Protein AF-A0A2S8ZEJ4-F1 (afdb_monomer)

Solvent-accessible surface area (backbone atoms only — not comparable to full-atom values): 5161 Å² total; per-residue (Å²): 134,86,63,65,52,70,75,44,68,74,46,75,47,56,37,31,38,70,89,74,48,75,43,50,28,36,33,30,41,32,31,32,80,83,72,42,83,39,80,4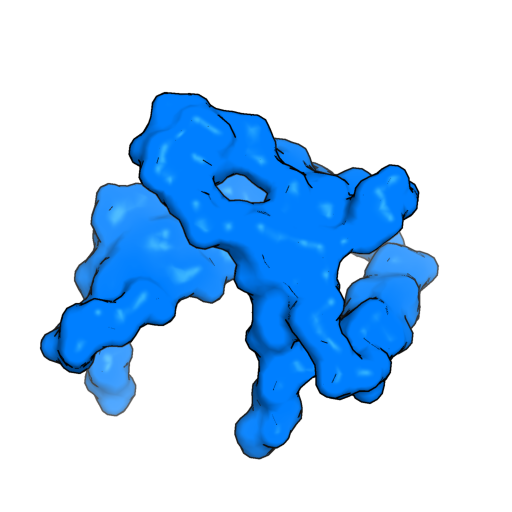5,80,42,79,50,93,74,48,76,70,54,53,53,50,50,53,56,57,49,66,63,75,52,77,39,42,40,45,41,67,67,34,63,75,72,69,48,92,66,54,60,48,70,59,76,89,128

Secondary structure (DSSP, 8-state):
-PPEEEEEEEEEEEEEETTTEEEEEEEEEEEETTS-EEEEEEE-S--HHHHHHHHHHHHT-SPEEEEEHHHHHHT----EE-----

Mean predicted aligned error: 6.13 Å

Nearest PDB structures (foldseek):
  1kq6-assembly1_A  TM=3.801E-01  e=2.946E+00  Homo sapiens
  8s4s-assembly1_A  TM=3.619E-01  e=1.904E+00  Enterococcus faecalis
  3ddm-assembly1_A  TM=3.123E-01  e=5.366E+00  Bordetella bronchiseptica

Foldseek 3Di:
DFDWPFPDWQDFWWKDKPVHDIFTWTWIWGATPVRHTDIDTGTPPDDPVNVVVVVVVQVPQDWIAMDIPVCVVVVNPCGTDHDDDD

Structure (mmCIF, N/CA/C/O backbone):
data_AF-A0A2S8ZEJ4-F1
#
_entry.id   AF-A0A2S8ZEJ4-F1
#
loop_
_atom_site.group_PDB
_atom_site.id
_atom_site.type_symbol
_atom_site.label_atom_id
_atom_site.label_alt_id
_atom_site.label_comp_id
_atom_site.label_asym_id
_atom_site.label_entity_id
_atom_site.label_seq_id
_atom_site.pdbx_PDB_ins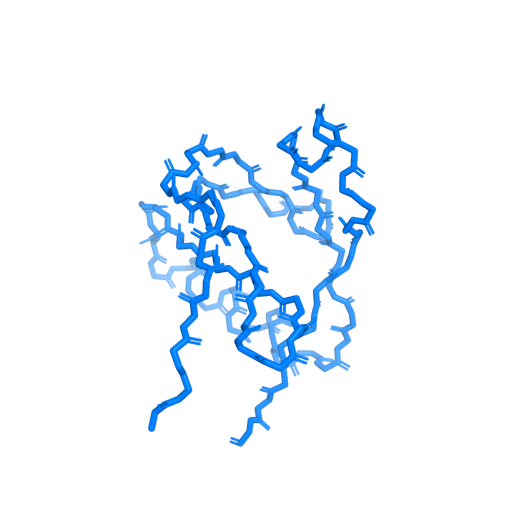_code
_atom_site.Cartn_x
_atom_site.Cartn_y
_atom_site.Cartn_z
_atom_site.occupancy
_atom_site.B_iso_or_equiv
_atom_site.auth_seq_id
_atom_site.auth_comp_id
_atom_site.auth_asym_id
_atom_site.auth_atom_id
_atom_site.pdbx_PDB_model_num
ATOM 1 N N . MET A 1 1 ? 23.757 -3.932 1.330 1.00 47.53 1 MET A N 1
ATOM 2 C CA . MET A 1 1 ? 22.552 -3.288 0.762 1.00 47.53 1 MET A CA 1
ATOM 3 C C . MET A 1 1 ? 22.301 -3.922 -0.594 1.00 47.53 1 MET A C 1
ATOM 5 O O . MET A 1 1 ? 23.227 -3.926 -1.387 1.00 47.53 1 MET A O 1
ATOM 9 N N . ARG A 1 2 ? 21.130 -4.526 -0.837 1.00 51.62 2 ARG A N 1
ATOM 10 C CA . ARG A 1 2 ? 20.774 -5.042 -2.172 1.00 51.62 2 ARG A CA 1
ATOM 11 C C . ARG A 1 2 ? 20.295 -3.861 -3.018 1.00 51.62 2 ARG A C 1
ATOM 13 O O . ARG A 1 2 ? 19.402 -3.141 -2.568 1.00 51.62 2 ARG A O 1
ATOM 20 N N . GLU A 1 3 ? 20.907 -3.619 -4.173 1.00 57.41 3 GLU A N 1
ATOM 21 C CA . GLU A 1 3 ? 20.499 -2.514 -5.045 1.00 57.41 3 GLU A CA 1
ATOM 22 C C . GLU A 1 3 ? 19.151 -2.849 -5.703 1.00 57.41 3 GLU A C 1
ATOM 24 O O . GLU A 1 3 ? 18.851 -4.004 -6.019 1.00 57.41 3 GLU A O 1
ATOM 29 N N . LYS A 1 4 ? 18.293 -1.839 -5.852 1.00 60.66 4 LYS A N 1
ATOM 30 C CA . LYS A 1 4 ? 16.951 -1.981 -6.431 1.00 60.66 4 LYS A CA 1
ATOM 31 C C . LYS A 1 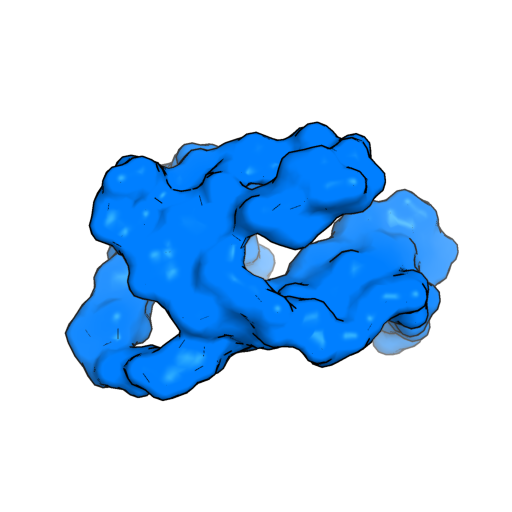4 ? 16.990 -1.492 -7.872 1.00 60.66 4 LYS A C 1
ATOM 33 O O . LYS A 1 4 ? 17.397 -0.358 -8.109 1.00 60.66 4 LYS A O 1
ATOM 38 N N . ILE A 1 5 ? 16.524 -2.309 -8.811 1.00 64.62 5 ILE A N 1
ATOM 39 C CA . ILE A 1 5 ? 16.309 -1.902 -10.199 1.00 64.62 5 ILE A CA 1
ATOM 40 C C . ILE A 1 5 ? 14.893 -1.329 -10.263 1.00 64.62 5 ILE A C 1
ATOM 42 O O . ILE A 1 5 ? 13.915 -2.026 -10.540 1.00 64.62 5 ILE A O 1
ATOM 46 N N . ILE A 1 6 ? 14.760 -0.050 -9.916 1.00 61.19 6 ILE A N 1
ATOM 47 C CA . ILE A 1 6 ? 13.455 0.607 -9.959 1.00 61.19 6 ILE A CA 1
ATOM 48 C C . ILE A 1 6 ? 13.131 0.930 -11.416 1.00 61.19 6 ILE A C 1
ATOM 50 O O . ILE A 1 6 ? 13.841 1.701 -12.056 1.00 61.19 6 ILE A O 1
ATOM 54 N N . THR A 1 7 ? 12.067 0.326 -11.939 1.00 66.94 7 THR A N 1
ATOM 55 C CA . THR A 1 7 ? 11.694 0.433 -13.355 1.00 66.94 7 THR A CA 1
ATOM 56 C C . THR A 1 7 ? 10.796 1.643 -13.607 1.00 66.94 7 THR A C 1
ATOM 58 O O . THR A 1 7 ? 10.880 2.253 -14.669 1.00 66.94 7 THR A O 1
ATOM 61 N N . ARG A 1 8 ? 9.968 2.034 -12.627 1.00 73.50 8 ARG A N 1
ATOM 62 C CA . ARG A 1 8 ? 9.162 3.262 -12.661 1.00 73.50 8 ARG A CA 1
ATOM 63 C C . ARG A 1 8 ? 9.136 3.945 -11.294 1.00 73.50 8 ARG A C 1
ATOM 65 O O . ARG A 1 8 ? 8.874 3.306 -10.276 1.00 73.50 8 ARG A O 1
ATOM 72 N N . THR A 1 9 ? 9.403 5.247 -11.269 1.00 79.38 9 THR A N 1
ATOM 73 C CA . THR A 1 9 ? 9.454 6.074 -10.056 1.00 79.38 9 THR A CA 1
ATOM 74 C C . THR A 1 9 ? 8.481 7.241 -10.143 1.00 79.38 9 THR A C 1
ATOM 76 O O . THR A 1 9 ? 8.166 7.718 -11.229 1.00 79.38 9 THR A O 1
ATOM 79 N N . ASN A 1 10 ? 8.063 7.734 -8.974 1.00 82.25 10 ASN A N 1
ATOM 80 C CA . ASN A 1 10 ? 7.324 8.987 -8.819 1.00 82.25 10 ASN A CA 1
ATOM 81 C C . ASN A 1 10 ? 5.998 9.038 -9.597 1.00 82.25 10 ASN A C 1
ATOM 83 O O . ASN A 1 10 ? 5.636 10.064 -10.168 1.00 82.25 10 ASN A O 1
ATOM 87 N N . ILE A 1 11 ? 5.284 7.913 -9.632 1.00 89.94 11 ILE A N 1
ATOM 88 C CA . ILE A 1 11 ? 3.958 7.838 -10.237 1.00 89.94 11 ILE A CA 1
ATOM 89 C C . ILE A 1 11 ? 2.966 8.414 -9.233 1.00 89.94 11 ILE A C 1
ATOM 91 O O . ILE A 1 11 ? 2.612 7.749 -8.258 1.00 89.94 11 ILE A O 1
ATOM 95 N N . GLN A 1 12 ? 2.541 9.650 -9.466 1.00 92.62 12 GLN A N 1
ATOM 96 C CA . GLN A 1 12 ? 1.505 10.274 -8.658 1.00 92.62 12 GLN A CA 1
ATOM 97 C C . GLN A 1 12 ? 0.142 9.701 -9.051 1.00 92.62 12 GLN A C 1
ATOM 99 O O . GLN A 1 12 ? -0.269 9.782 -10.208 1.00 92.62 12 GLN A O 1
ATOM 104 N N . THR A 1 13 ? -0.544 9.095 -8.092 1.00 93.31 13 THR A N 1
ATOM 105 C CA . THR A 1 13 ? -1.842 8.446 -8.297 1.00 93.31 13 THR A CA 1
ATOM 106 C C . THR A 1 13 ? -2.628 8.416 -6.989 1.00 93.31 13 THR A C 1
ATOM 108 O O . THR A 1 13 ? -2.138 8.845 -5.944 1.00 93.31 13 THR A O 1
ATOM 111 N N . HIS A 1 14 ? -3.845 7.890 -7.043 1.00 93.75 14 HIS A N 1
ATOM 112 C CA . HIS A 1 14 ? -4.632 7.569 -5.863 1.00 93.75 14 HIS A CA 1
ATOM 113 C C . HIS A 1 14 ? -4.646 6.058 -5.643 1.00 93.75 14 HIS A C 1
ATOM 115 O O . HIS A 1 14 ? -4.611 5.275 -6.601 1.00 93.75 14 HIS A O 1
ATOM 121 N N . ILE A 1 15 ? -4.682 5.663 -4.375 1.00 93.69 15 ILE A N 1
ATOM 122 C CA . ILE A 1 15 ? -4.988 4.294 -3.970 1.00 93.69 15 ILE A CA 1
ATOM 123 C C . ILE A 1 15 ? -6.200 4.296 -3.055 1.00 93.69 15 ILE A C 1
ATOM 125 O O . ILE A 1 15 ? -6.390 5.242 -2.292 1.00 93.69 15 ILE A O 1
ATOM 129 N N . THR A 1 16 ? -6.974 3.221 -3.103 1.00 93.75 16 THR A N 1
ATOM 130 C CA . THR A 1 16 ? -8.052 2.965 -2.148 1.00 93.75 16 THR A CA 1
ATOM 131 C C . THR A 1 16 ? -7.757 1.669 -1.413 1.00 93.75 16 THR A C 1
ATOM 133 O O . THR A 1 16 ? -7.484 0.650 -2.045 1.00 93.75 16 THR A O 1
ATOM 136 N N . LEU A 1 17 ? -7.784 1.720 -0.083 1.00 91.88 17 LEU A N 1
ATOM 137 C CA . LEU A 1 17 ? -7.594 0.573 0.798 1.00 91.88 17 LEU A CA 1
ATOM 138 C C . LEU A 1 17 ? -8.940 0.125 1.367 1.00 91.88 17 LEU A C 1
ATOM 140 O O . LEU A 1 17 ? -9.727 0.967 1.809 1.00 91.88 17 LEU A O 1
ATOM 144 N N . GLU A 1 18 ? -9.189 -1.188 1.366 1.00 90.81 18 GLU A N 1
ATOM 145 C CA . GLU A 1 18 ? -10.410 -1.811 1.916 1.00 90.81 18 GLU A CA 1
ATOM 146 C C . GLU A 1 18 ? -11.722 -1.217 1.371 1.00 90.81 18 GLU A C 1
ATOM 148 O O . GLU A 1 18 ? -12.734 -1.203 2.062 1.00 90.81 18 GLU A O 1
ATOM 153 N N . ASP A 1 19 ? -11.704 -0.670 0.149 1.00 90.19 19 ASP A N 1
ATOM 154 C CA . ASP A 1 19 ? -12.824 0.067 -0.465 1.00 90.19 19 ASP A CA 1
ATOM 155 C C . ASP A 1 19 ? -13.314 1.300 0.340 1.00 90.19 19 ASP A C 1
ATOM 157 O O . ASP A 1 19 ? -14.340 1.893 0.009 1.00 90.19 19 ASP A O 1
ATOM 161 N N . LEU A 1 20 ? -12.589 1.709 1.389 1.00 89.69 20 LEU A N 1
ATOM 162 C CA . LEU A 1 20 ? -13.026 2.728 2.353 1.00 89.69 20 LEU A CA 1
ATOM 163 C C . LEU A 1 20 ? -12.094 3.936 2.413 1.00 89.69 20 LEU A C 1
ATOM 165 O O . LEU A 1 20 ? -12.549 5.059 2.632 1.00 89.69 20 LEU A O 1
ATOM 169 N N . TYR A 1 21 ? -10.792 3.713 2.253 1.00 90.38 21 TYR A N 1
ATOM 170 C CA . TYR A 1 21 ? -9.784 4.710 2.587 1.00 90.38 21 TYR A CA 1
ATOM 171 C C . TYR A 1 21 ? -8.964 5.091 1.369 1.00 90.38 21 TYR A C 1
ATOM 173 O O . TYR A 1 21 ? -8.106 4.331 0.922 1.00 90.38 21 TYR A O 1
ATOM 181 N N . SER A 1 22 ? -9.236 6.278 0.833 1.00 92.12 22 SER A N 1
ATOM 182 C CA . SER A 1 22 ? -8.552 6.790 -0.351 1.00 92.12 22 SER A CA 1
ATOM 183 C C . SER A 1 22 ? -7.434 7.757 0.014 1.00 92.12 22 SER A C 1
ATOM 185 O O . SER A 1 22 ? -7.633 8.695 0.785 1.00 92.12 22 SER A O 1
ATOM 187 N N . TYR A 1 23 ? -6.271 7.554 -0.598 1.00 93.06 23 TYR A N 1
ATOM 188 C CA . TYR A 1 23 ? -5.081 8.361 -0.367 1.00 93.06 23 TYR A CA 1
ATOM 189 C C . TYR A 1 23 ? -4.418 8.772 -1.673 1.00 93.06 23 TYR A C 1
ATOM 191 O O . TYR A 1 23 ? -4.266 7.964 -2.593 1.00 93.06 23 TYR A O 1
ATOM 199 N N . SER A 1 24 ? -3.948 10.015 -1.712 1.00 93.88 24 SER A N 1
ATOM 200 C CA . SER A 1 24 ? -2.993 10.480 -2.714 1.00 93.88 24 SER A CA 1
ATOM 201 C C . SER A 1 24 ? -1.617 9.905 -2.397 1.00 93.88 24 SER A C 1
ATOM 203 O O . SER A 1 24 ? -1.134 10.022 -1.268 1.00 93.88 24 SER A O 1
ATOM 205 N N . VAL A 1 25 ? -0.969 9.279 -3.378 1.00 94.12 25 VAL A N 1
ATOM 206 C CA . VAL A 1 25 ? 0.323 8.618 -3.182 1.00 94.12 25 VAL A CA 1
ATOM 207 C C . VAL A 1 25 ? 1.274 8.847 -4.352 1.00 94.12 25 VAL A C 1
ATOM 209 O O . VAL A 1 25 ? 0.864 9.008 -5.499 1.00 94.12 25 VAL A O 1
ATOM 212 N N . ASN A 1 26 ? 2.570 8.774 -4.060 1.00 94.44 26 ASN A N 1
ATOM 213 C CA . ASN A 1 26 ? 3.611 8.537 -5.049 1.00 94.44 26 ASN A CA 1
ATOM 214 C C . ASN A 1 26 ? 4.027 7.066 -5.005 1.00 94.44 26 ASN A C 1
ATOM 216 O O . ASN A 1 26 ? 4.554 6.583 -3.996 1.00 94.44 26 ASN A O 1
ATOM 220 N N . LEU A 1 27 ? 3.819 6.362 -6.116 1.00 91.62 27 LEU A N 1
ATOM 221 C CA . LEU A 1 27 ? 4.219 4.973 -6.288 1.00 91.62 27 LEU A CA 1
ATOM 222 C C . LEU A 1 27 ? 5.598 4.853 -6.937 1.00 91.62 27 LEU A C 1
ATOM 224 O O . LEU A 1 27 ? 5.987 5.635 -7.811 1.00 91.62 27 LEU A O 1
ATOM 228 N N . ALA A 1 28 ? 6.328 3.819 -6.532 1.00 90.00 28 ALA A N 1
ATOM 229 C CA . ALA A 1 28 ? 7.447 3.291 -7.294 1.00 90.00 28 ALA A CA 1
ATOM 230 C C . ALA A 1 28 ? 7.303 1.776 -7.417 1.00 90.00 28 ALA A C 1
ATOM 232 O O . ALA A 1 28 ? 7.064 1.094 -6.420 1.00 90.00 28 ALA A O 1
ATOM 233 N N . VAL A 1 29 ? 7.465 1.271 -8.636 1.00 87.81 29 VAL A N 1
ATOM 234 C CA . VAL A 1 29 ? 7.336 -0.149 -8.971 1.00 87.81 29 VAL A CA 1
ATOM 235 C C . VAL A 1 29 ? 8.605 -0.594 -9.686 1.00 87.81 29 VAL A C 1
ATOM 237 O O . VAL A 1 29 ? 9.146 0.121 -10.535 1.00 87.81 29 VAL A O 1
ATOM 240 N N . GLY A 1 30 ? 9.115 -1.766 -9.335 1.00 86.06 30 GLY A N 1
ATOM 241 C CA . GLY A 1 30 ? 10.267 -2.344 -10.010 1.00 86.06 30 GLY A CA 1
ATOM 242 C C . GLY A 1 30 ? 10.621 -3.720 -9.486 1.00 86.06 30 GLY A C 1
ATOM 243 O O . GLY A 1 30 ? 9.795 -4.396 -8.876 1.00 86.06 30 GLY A O 1
ATOM 244 N N . LEU A 1 31 ? 11.869 -4.113 -9.709 1.00 82.69 31 LEU A N 1
ATOM 245 C CA . LEU A 1 31 ? 12.414 -5.384 -9.254 1.00 82.69 31 LEU A CA 1
ATOM 246 C C . LEU A 1 31 ? 13.651 -5.139 -8.389 1.00 82.69 31 LEU A C 1
ATOM 248 O O . LEU A 1 31 ? 14.408 -4.185 -8.585 1.00 82.69 31 LEU A O 1
ATOM 252 N N . THR A 1 32 ? 13.883 -5.997 -7.407 1.00 78.88 32 THR A N 1
ATOM 253 C CA . THR A 1 32 ? 15.170 -6.033 -6.707 1.00 78.88 32 THR A CA 1
ATOM 254 C C . THR A 1 32 ? 16.177 -6.872 -7.500 1.00 78.88 32 THR A C 1
ATOM 256 O O . THR A 1 32 ? 15.795 -7.634 -8.385 1.00 78.88 32 THR A O 1
ATOM 259 N N . GLN A 1 33 ? 17.472 -6.780 -7.176 1.00 70.19 33 GLN A N 1
ATOM 260 C CA . GLN A 1 33 ? 18.510 -7.636 -7.780 1.00 70.19 33 GLN A CA 1
ATOM 261 C C . GLN A 1 33 ? 18.243 -9.153 -7.651 1.00 70.19 33 GLN A C 1
ATOM 263 O 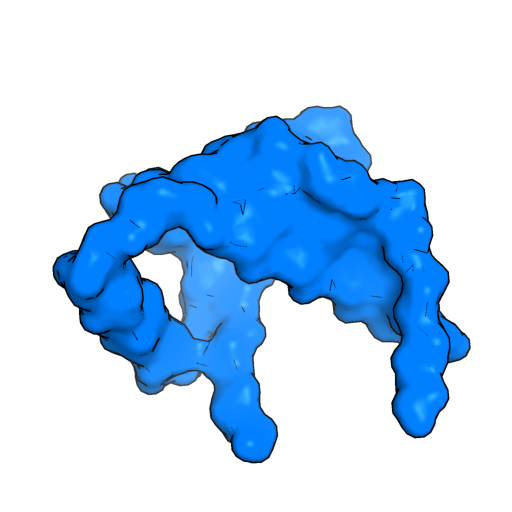O . GLN A 1 33 ? 18.855 -9.929 -8.376 1.00 70.19 33 GLN A O 1
ATOM 268 N N . GLY A 1 34 ? 17.342 -9.585 -6.759 1.00 72.75 34 GLY A N 1
ATOM 269 C CA . GLY A 1 34 ? 16.910 -10.982 -6.628 1.00 72.75 34 GLY A CA 1
ATOM 270 C C . GLY A 1 34 ? 15.739 -11.383 -7.531 1.00 72.75 34 GLY A C 1
ATOM 271 O O . GLY A 1 34 ? 15.230 -12.484 -7.375 1.00 72.75 34 GLY A O 1
ATOM 272 N N . ASN A 1 35 ? 15.297 -10.504 -8.440 1.00 74.44 35 ASN A N 1
ATOM 273 C CA . ASN A 1 35 ? 14.030 -10.599 -9.181 1.00 74.44 35 ASN A CA 1
ATOM 274 C C . ASN A 1 35 ? 12.771 -10.561 -8.297 1.00 74.44 35 ASN A C 1
ATOM 276 O O . ASN A 1 35 ? 11.677 -10.849 -8.778 1.00 74.44 35 ASN A O 1
ATOM 280 N N . ASP A 1 36 ? 12.898 -10.142 -7.036 1.00 81.44 36 ASP A N 1
ATOM 281 C CA . ASP A 1 36 ? 11.732 -9.924 -6.183 1.00 81.44 36 ASP A CA 1
ATOM 282 C C . ASP A 1 36 ? 11.002 -8.651 -6.614 1.00 81.44 36 ASP A C 1
ATOM 284 O O . ASP A 1 36 ? 11.632 -7.614 -6.862 1.00 81.44 36 ASP A O 1
ATOM 288 N N . PHE A 1 37 ? 9.674 -8.711 -6.651 1.00 83.69 37 PHE A N 1
ATOM 289 C CA . PHE A 1 37 ? 8.834 -7.552 -6.916 1.00 83.69 37 PHE A CA 1
ATOM 290 C C . PHE A 1 37 ? 9.010 -6.482 -5.830 1.00 83.69 37 PHE A C 1
ATOM 292 O O . PHE A 1 37 ? 8.991 -6.771 -4.633 1.00 83.69 37 PHE A O 1
A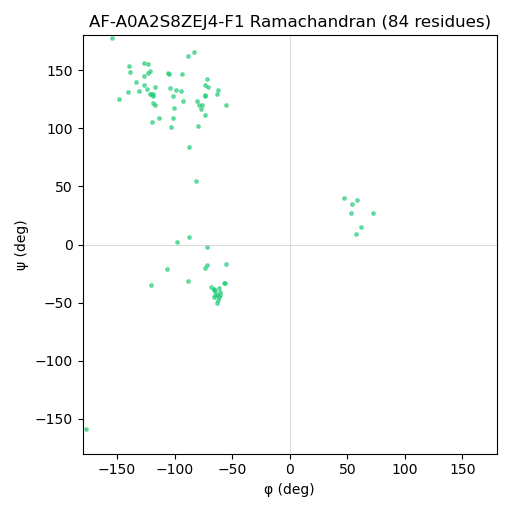TOM 299 N N . TYR A 1 38 ? 9.184 -5.229 -6.247 1.00 86.06 38 TYR A N 1
ATOM 300 C CA . TYR A 1 38 ? 9.326 -4.084 -5.359 1.00 86.06 38 TYR A CA 1
ATOM 301 C C . TYR A 1 38 ? 8.202 -3.079 -5.594 1.00 86.06 38 TYR A C 1
ATOM 303 O O . TYR A 1 38 ? 8.088 -2.510 -6.679 1.00 86.06 38 TYR A O 1
ATOM 311 N N . LEU A 1 39 ? 7.445 -2.799 -4.534 1.00 87.50 39 LEU A N 1
ATOM 312 C CA . LEU A 1 39 ? 6.454 -1.733 -4.480 1.00 87.50 39 LEU A CA 1
ATOM 313 C C . LEU A 1 39 ? 6.803 -0.771 -3.345 1.00 87.50 39 LEU A C 1
ATOM 315 O O . LEU A 1 39 ? 7.031 -1.173 -2.204 1.00 87.50 39 LEU A O 1
ATOM 319 N N . LYS A 1 40 ? 6.835 0.520 -3.660 1.00 88.81 40 LYS A N 1
ATOM 320 C CA . LYS A 1 40 ? 6.908 1.600 -2.680 1.00 88.81 40 LYS A CA 1
ATOM 321 C C . LYS A 1 40 ? 5.669 2.460 -2.814 1.00 88.81 40 LYS A C 1
ATOM 323 O O . LYS A 1 40 ? 5.379 2.935 -3.908 1.00 88.81 40 LYS A O 1
ATOM 328 N N . ILE A 1 41 ? 5.016 2.714 -1.691 1.00 90.75 41 ILE A N 1
ATOM 329 C CA . ILE A 1 41 ? 3.884 3.627 -1.588 1.00 90.75 41 ILE A CA 1
ATOM 330 C C . ILE A 1 41 ? 4.306 4.761 -0.660 1.00 90.75 41 ILE A C 1
ATOM 332 O O . ILE A 1 41 ? 4.692 4.519 0.483 1.00 90.75 41 ILE A O 1
ATOM 336 N N . VAL A 1 42 ? 4.294 5.991 -1.164 1.00 91.56 42 VAL A N 1
ATOM 337 C CA . VAL A 1 42 ? 4.565 7.191 -0.370 1.00 91.56 42 VAL A CA 1
ATOM 338 C C . VAL A 1 42 ? 3.284 7.998 -0.295 1.00 91.56 42 VAL A C 1
ATOM 340 O O . VAL A 1 42 ? 2.872 8.577 -1.292 1.00 91.56 42 VAL A O 1
ATOM 343 N N . TYR A 1 43 ? 2.665 8.026 0.877 1.00 91.62 43 TYR A N 1
ATOM 344 C CA . TYR A 1 43 ? 1.449 8.791 1.120 1.00 91.62 43 TYR A CA 1
ATOM 345 C C . TYR A 1 43 ? 1.741 10.294 1.139 1.00 91.62 43 TYR A C 1
ATOM 347 O O . TYR A 1 43 ? 2.735 10.733 1.722 1.00 91.62 43 TYR A O 1
ATOM 355 N N . LEU A 1 44 ? 0.887 11.065 0.471 1.00 92.31 44 LEU A N 1
ATOM 356 C CA . LEU A 1 44 ? 0.969 12.519 0.356 1.00 92.31 44 LEU A CA 1
ATOM 357 C C . LEU A 1 44 ? -0.105 13.165 1.235 1.00 92.31 44 LEU A C 1
ATOM 359 O O . LEU A 1 44 ? -1.174 12.589 1.423 1.00 92.31 44 LEU A O 1
ATOM 363 N N . ASP A 1 45 ? 0.195 14.350 1.772 1.00 90.12 45 ASP A N 1
ATOM 364 C CA . ASP A 1 45 ? -0.751 15.185 2.532 1.00 90.12 45 ASP A CA 1
ATOM 365 C C . ASP A 1 45 ? -1.442 14.474 3.715 1.00 90.12 45 ASP A C 1
ATOM 367 O O . ASP A 1 45 ? -2.597 14.737 4.046 1.00 90.12 45 ASP A O 1
ATOM 371 N N . VAL A 1 46 ? -0.709 13.571 4.372 1.00 87.94 46 VAL A N 1
ATOM 372 C CA . VAL A 1 46 ? -1.218 12.711 5.449 1.00 87.94 46 VAL A CA 1
ATOM 373 C C . VAL A 1 46 ? -1.437 13.502 6.734 1.00 87.94 46 VAL A C 1
ATOM 375 O O . VAL A 1 46 ? -0.515 14.147 7.243 1.00 87.94 46 VAL A O 1
ATOM 378 N N . LYS A 1 47 ? -2.634 13.402 7.314 1.00 91.25 47 LYS A N 1
ATOM 379 C CA . LYS A 1 47 ? -2.935 13.974 8.628 1.00 91.25 47 LYS A CA 1
ATOM 380 C C . LYS A 1 47 ? -2.598 12.990 9.755 1.00 91.25 47 LYS A C 1
ATOM 382 O O . LYS A 1 47 ? -2.519 11.782 9.536 1.00 91.25 47 LYS A O 1
ATOM 387 N N . PRO A 1 48 ? -2.464 13.461 11.008 1.00 88.81 48 PRO A N 1
ATOM 388 C CA . PRO A 1 48 ? -2.234 12.573 12.150 1.00 88.81 48 PRO A CA 1
ATOM 389 C C . PRO A 1 48 ? -3.303 11.480 12.330 1.00 88.81 48 PRO A C 1
ATOM 391 O O . PRO A 1 48 ? -2.984 10.376 12.765 1.00 88.81 48 PRO A O 1
ATOM 394 N N . GLU A 1 49 ? -4.560 11.774 11.988 1.00 89.19 49 GLU A N 1
ATOM 395 C CA . GLU A 1 49 ? -5.668 10.806 12.014 1.00 89.19 49 GLU A CA 1
ATOM 396 C C . GLU A 1 49 ? -5.477 9.671 10.998 1.00 89.19 49 GLU A C 1
ATOM 398 O O . GLU A 1 49 ? -5.661 8.502 11.342 1.00 89.19 49 GLU A O 1
ATOM 403 N N . ASP A 1 50 ? -4.989 9.998 9.800 1.00 88.88 50 ASP A N 1
ATOM 404 C CA . ASP A 1 50 ? -4.685 9.028 8.749 1.00 88.88 50 ASP A CA 1
ATOM 405 C C . ASP A 1 50 ? -3.540 8.099 9.160 1.00 88.88 50 ASP A C 1
ATOM 407 O O . ASP A 1 50 ? -3.596 6.899 8.905 1.00 88.88 50 ASP A O 1
ATOM 411 N N . LEU A 1 51 ? -2.515 8.626 9.843 1.00 87.38 51 LEU A N 1
ATOM 412 C CA . LEU A 1 51 ? -1.398 7.815 10.340 1.00 87.38 51 LEU A CA 1
ATOM 413 C C . LEU A 1 51 ? -1.869 6.747 11.325 1.00 87.38 51 LEU A C 1
ATOM 415 O O . LEU A 1 51 ? -1.438 5.599 11.234 1.00 87.38 51 LEU A O 1
ATOM 419 N N . LYS A 1 52 ? -2.760 7.116 12.252 1.00 89.38 52 LYS A N 1
ATOM 420 C CA . LYS A 1 52 ? -3.331 6.165 13.210 1.00 89.38 52 LYS A CA 1
ATOM 421 C C . LYS A 1 52 ? -4.138 5.089 12.488 1.00 89.38 52 LYS A C 1
ATOM 423 O O . LYS A 1 52 ? -4.002 3.913 12.799 1.00 89.38 52 LYS A O 1
ATOM 428 N N . GLN A 1 53 ? -4.937 5.490 11.506 1.00 88.50 53 GLN A N 1
ATOM 429 C CA . GLN A 1 53 ? -5.749 4.565 10.729 1.00 88.50 53 GLN A CA 1
ATOM 430 C C . GLN A 1 53 ? -4.899 3.597 9.897 1.00 88.50 53 GLN A C 1
ATOM 432 O O . GLN A 1 53 ? -5.168 2.401 9.897 1.00 88.50 53 GLN A O 1
ATOM 437 N N . LEU A 1 54 ? -3.847 4.087 9.234 1.00 88.12 54 LEU A N 1
ATOM 438 C CA . LEU A 1 54 ? -2.894 3.250 8.504 1.00 88.12 54 LEU A CA 1
ATOM 439 C C . LEU A 1 54 ? -2.190 2.266 9.446 1.00 88.12 54 LEU A C 1
ATOM 441 O O . LEU A 1 54 ? -2.098 1.082 9.133 1.00 88.12 54 LEU A O 1
ATOM 445 N N . ASP A 1 55 ? -1.733 2.726 10.612 1.00 87.50 55 ASP A N 1
ATOM 446 C CA . ASP A 1 55 ? -1.117 1.861 11.624 1.00 87.50 55 ASP A CA 1
ATOM 447 C C . ASP A 1 55 ? -2.095 0.776 12.110 1.00 87.50 55 ASP A C 1
ATOM 449 O O . ASP A 1 55 ? -1.726 -0.392 12.231 1.00 87.50 55 ASP A O 1
ATOM 453 N N . ASP A 1 56 ? -3.365 1.125 12.317 1.00 87.81 56 ASP A N 1
ATOM 454 C CA . ASP A 1 56 ? -4.401 0.169 12.707 1.00 87.81 56 ASP A CA 1
ATOM 455 C C . ASP A 1 56 ? -4.742 -0.825 11.582 1.00 87.81 56 ASP A C 1
ATOM 457 O O . ASP A 1 56 ? -4.937 -2.005 11.871 1.00 87.81 56 ASP A O 1
ATOM 461 N N . LEU A 1 57 ? -4.745 -0.404 10.311 1.00 86.38 57 LEU A N 1
ATOM 462 C CA . LEU A 1 57 ? -4.908 -1.294 9.152 1.00 86.38 57 LEU A CA 1
ATOM 463 C C . LEU A 1 57 ? -3.748 -2.292 9.051 1.00 86.38 57 LEU A C 1
ATOM 465 O O . LEU A 1 57 ? -3.965 -3.502 8.980 1.00 86.38 57 LEU A O 1
ATOM 469 N N . PHE A 1 58 ? -2.507 -1.810 9.118 1.00 84.50 58 PHE A N 1
ATOM 470 C CA . PHE A 1 58 ? -1.319 -2.655 8.977 1.00 84.50 58 PHE A CA 1
ATOM 471 C C . PHE A 1 58 ? -1.061 -3.562 10.190 1.00 84.50 58 PHE A C 1
ATOM 473 O O . PHE A 1 58 ? -0.359 -4.566 10.072 1.00 84.50 58 PHE A O 1
ATOM 480 N N . LYS A 1 59 ? -1.654 -3.277 11.356 1.00 83.31 59 LYS A N 1
ATOM 481 C CA . LYS A 1 59 ? -1.614 -4.180 12.521 1.00 83.31 59 LYS A CA 1
ATOM 482 C C . LYS A 1 59 ? -2.503 -5.408 12.386 1.00 83.31 59 LYS A C 1
ATOM 484 O O . LYS A 1 59 ? -2.273 -6.368 13.116 1.00 83.31 59 LYS A O 1
ATOM 489 N N . GLN A 1 60 ? -3.509 -5.400 11.514 1.00 73.94 60 GLN A N 1
ATOM 490 C CA . GLN A 1 60 ? -4.496 -6.482 11.471 1.00 73.94 60 GLN A CA 1
ATOM 491 C C . GLN A 1 60 ? -3.953 -7.800 10.895 1.00 73.94 60 GLN A C 1
ATOM 493 O O . GLN A 1 60 ? -4.673 -8.797 10.936 1.00 73.94 60 GLN A O 1
ATOM 498 N N . THR A 1 61 ? -2.688 -7.865 10.442 1.00 60.94 61 THR A N 1
ATOM 499 C CA . THR A 1 61 ? -2.033 -9.095 9.928 1.00 60.94 61 THR A CA 1
ATOM 500 C C . THR A 1 61 ? -2.914 -9.862 8.936 1.00 60.94 61 THR A C 1
ATOM 502 O O . THR A 1 61 ? -3.020 -11.085 8.975 1.00 60.94 61 THR A O 1
ATOM 505 N N . LYS A 1 62 ? -3.604 -9.120 8.071 1.00 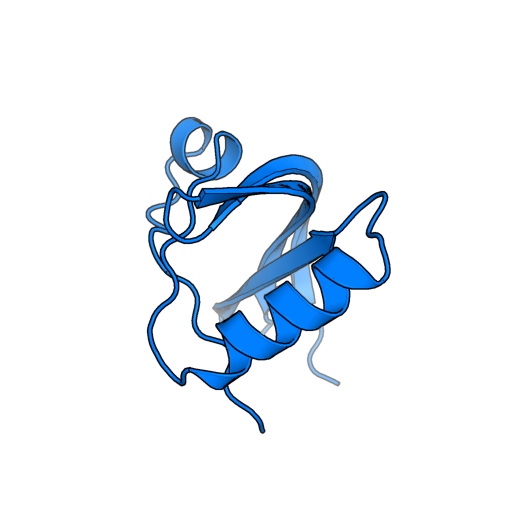73.06 62 LYS A N 1
ATOM 506 C CA . LYS A 1 62 ? -4.405 -9.642 6.968 1.00 73.06 62 LYS A CA 1
ATOM 507 C C . LYS A 1 62 ? -3.963 -8.955 5.688 1.00 73.06 62 LYS A C 1
ATOM 509 O O . LYS A 1 62 ? -3.408 -7.857 5.723 1.00 73.06 62 LYS A O 1
ATOM 514 N N . GLU A 1 63 ? -4.207 -9.636 4.581 1.00 87.56 63 GLU A N 1
ATOM 515 C CA . GLU A 1 63 ? -4.157 -9.050 3.249 1.00 87.56 63 GLU A CA 1
ATOM 516 C C . GLU A 1 63 ? -5.092 -7.840 3.218 1.00 87.56 63 GLU A C 1
ATOM 518 O O . GLU A 1 63 ? -6.282 -7.973 3.501 1.00 87.56 63 GLU A O 1
ATOM 523 N N . LEU A 1 64 ? -4.535 -6.663 2.934 1.00 89.19 64 LEU A N 1
ATOM 524 C CA . LEU A 1 64 ? -5.298 -5.439 2.743 1.00 89.19 64 LEU A CA 1
ATOM 525 C C . LEU A 1 64 ? -5.609 -5.292 1.265 1.00 89.19 64 LEU A C 1
ATOM 527 O O . LEU A 1 64 ? -4.688 -5.247 0.445 1.00 89.19 64 LEU A O 1
ATOM 531 N N . LYS A 1 65 ? -6.887 -5.180 0.922 1.00 91.62 65 LYS A N 1
ATOM 532 C CA . LYS A 1 65 ? -7.318 -4.904 -0.445 1.00 91.62 65 LYS A CA 1
ATOM 533 C C . LYS A 1 65 ? -6.797 -3.536 -0.866 1.00 91.62 65 LYS A C 1
ATOM 535 O O . LYS A 1 65 ? -7.004 -2.549 -0.159 1.00 91.62 65 LYS A O 1
ATOM 540 N N . ILE A 1 66 ? -6.156 -3.473 -2.027 1.00 92.88 66 ILE A N 1
ATOM 541 C CA . ILE A 1 66 ? -5.683 -2.235 -2.635 1.00 92.88 66 ILE A CA 1
ATOM 542 C C . ILE A 1 66 ? -6.260 -2.093 -4.039 1.00 92.88 66 ILE A C 1
ATOM 544 O O . ILE A 1 66 ? -6.238 -3.015 -4.847 1.00 92.88 66 ILE A O 1
ATOM 548 N N . GLN A 1 67 ? -6.752 -0.901 -4.339 1.00 93.88 67 GLN A N 1
ATOM 549 C CA . GLN A 1 67 ? -7.134 -0.498 -5.684 1.00 93.88 67 GLN A CA 1
ATOM 550 C C . GLN A 1 67 ? -6.255 0.661 -6.109 1.00 93.88 67 GLN A C 1
ATOM 552 O O . GLN A 1 67 ? -6.026 1.593 -5.337 1.00 93.88 67 GLN A O 1
ATOM 557 N N . CYS A 1 68 ? -5.766 0.610 -7.341 1.00 93.25 68 CYS A N 1
ATOM 558 C CA . CYS A 1 68 ? -4.998 1.693 -7.920 1.00 93.25 68 CYS A CA 1
ATOM 559 C C . CYS A 1 68 ? -5.238 1.751 -9.422 1.00 93.25 68 CYS A C 1
ATOM 561 O O . CYS A 1 68 ? -4.959 0.791 -10.137 1.00 93.25 68 CYS A O 1
ATOM 563 N N . GLU A 1 69 ? -5.653 2.918 -9.908 1.00 89.00 69 GLU A N 1
ATOM 564 C CA . GLU A 1 69 ? -5.883 3.154 -11.335 1.00 89.00 69 GLU A CA 1
ATOM 565 C C . GLU A 1 69 ? -4.629 2.863 -12.178 1.00 89.00 69 GLU A C 1
ATOM 567 O O . GLU A 1 69 ? -4.714 2.377 -13.304 1.00 89.00 69 GLU A O 1
ATOM 572 N N . PHE A 1 70 ? -3.440 3.119 -11.623 1.00 90.12 70 PHE A N 1
ATOM 573 C CA . PHE A 1 70 ? -2.181 2.807 -12.292 1.00 90.12 70 PHE A CA 1
ATOM 574 C C . PHE A 1 70 ? -1.971 1.297 -12.483 1.00 90.12 70 PHE A C 1
ATOM 576 O O . PHE A 1 70 ? -1.460 0.886 -13.524 1.00 90.12 70 PHE A O 1
ATOM 583 N N . PHE A 1 71 ? -2.365 0.469 -11.509 1.00 90.19 71 PHE A N 1
ATOM 584 C CA . PHE A 1 71 ? -2.223 -0.984 -11.622 1.00 90.19 71 PHE A CA 1
ATOM 585 C C . PHE A 1 71 ? -3.113 -1.535 -12.729 1.00 90.19 71 PHE A C 1
ATOM 587 O O . PHE A 1 71 ? -2.632 -2.280 -13.577 1.00 90.19 71 PHE A O 1
ATOM 594 N N . GLU A 1 72 ? -4.363 -1.082 -12.787 1.00 87.06 72 GLU A N 1
ATOM 595 C CA . GLU A 1 72 ? -5.309 -1.475 -13.832 1.00 87.06 72 GLU A CA 1
ATOM 596 C C . GLU A 1 72 ? -4.830 -1.049 -15.226 1.00 87.06 72 GLU A C 1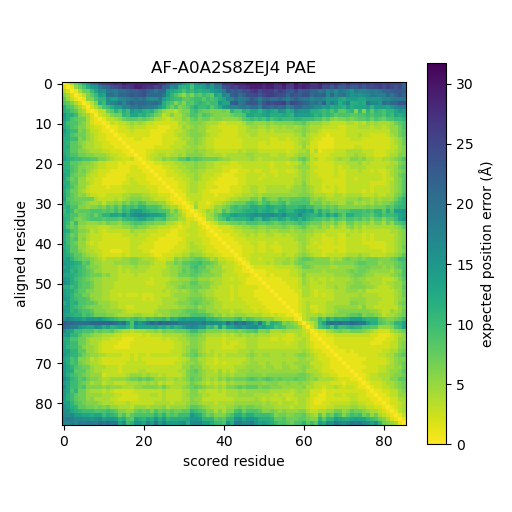
ATOM 598 O O . GLU A 1 72 ? -4.795 -1.863 -16.149 1.00 87.06 72 GLU A O 1
ATOM 603 N N . LYS A 1 73 ? -4.399 0.212 -15.378 1.00 87.94 73 LYS A N 1
ATOM 604 C CA . LYS A 1 73 ? -3.946 0.768 -16.665 1.00 87.94 73 LYS A CA 1
ATOM 605 C C . LYS A 1 73 ? -2.733 0.053 -17.248 1.00 87.94 73 LYS A C 1
ATOM 607 O O . LYS A 1 73 ? -2.630 -0.085 -18.463 1.00 87.94 73 LYS A O 1
ATOM 612 N N . GLU A 1 74 ? -1.808 -0.364 -16.395 1.00 87.12 74 GLU A N 1
ATOM 613 C CA . GLU A 1 74 ? -0.558 -1.004 -16.813 1.00 87.12 74 GLU A CA 1
ATOM 614 C C . GLU A 1 74 ? -0.622 -2.538 -16.741 1.00 87.12 74 GLU A C 1
ATOM 616 O O . GLU A 1 74 ? 0.366 -3.207 -17.038 1.00 87.12 74 GLU A O 1
ATOM 621 N N . GLY A 1 75 ? -1.775 -3.104 -16.367 1.00 85.50 75 GLY A N 1
ATOM 622 C CA . GLY A 1 75 ? -1.983 -4.550 -16.304 1.00 85.50 75 GLY A CA 1
ATOM 623 C C . GLY A 1 75 ? -1.257 -5.243 -15.146 1.00 85.50 75 GLY A C 1
ATOM 624 O O . GLY A 1 75 ? -0.928 -6.423 -15.253 1.00 85.50 75 GLY A O 1
ATOM 625 N N . TYR A 1 76 ? -0.992 -4.538 -14.042 1.00 85.88 76 TYR A N 1
ATOM 626 C CA . TYR A 1 76 ? -0.498 -5.157 -12.812 1.00 85.88 76 TYR A CA 1
ATOM 627 C C . TYR A 1 76 ? -1.653 -5.827 -12.056 1.00 85.88 76 TYR A C 1
ATOM 629 O O . TYR A 1 76 ? -2.573 -5.155 -11.597 1.00 85.88 76 TYR A O 1
ATOM 637 N N . SER A 1 77 ? -1.569 -7.141 -11.84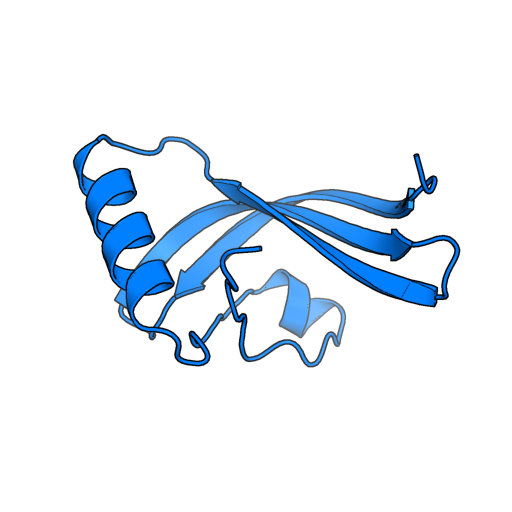5 1.00 87.56 77 SER A N 1
ATOM 638 C CA . SER A 1 77 ? -2.527 -7.911 -11.033 1.00 87.56 77 SER A CA 1
ATOM 639 C C . SER A 1 77 ? -2.231 -7.801 -9.528 1.00 87.56 77 SER A C 1
ATOM 641 O O . SER A 1 77 ? -2.004 -8.804 -8.856 1.00 87.56 77 SER A O 1
ATOM 643 N N . ILE A 1 78 ? -2.156 -6.573 -9.007 1.00 89.00 78 ILE A N 1
ATOM 644 C CA . ILE A 1 78 ? -1.915 -6.295 -7.583 1.00 89.00 78 ILE A CA 1
ATOM 645 C C . ILE A 1 78 ? -3.243 -5.906 -6.943 1.00 89.00 78 ILE A C 1
ATOM 647 O O . ILE A 1 78 ? -3.693 -4.772 -7.085 1.00 89.00 78 ILE A O 1
ATOM 651 N N . GLU A 1 79 ? -3.851 -6.852 -6.237 1.00 90.81 79 GLU A N 1
ATOM 652 C CA . GLU A 1 79 ? -5.164 -6.674 -5.598 1.00 90.81 79 GLU A CA 1
ATOM 653 C C . GLU A 1 79 ? -5.061 -6.542 -4.073 1.00 90.81 79 GLU A C 1
ATOM 655 O O . GLU A 1 79 ? -5.947 -5.978 -3.431 1.00 90.81 79 GLU A O 1
ATOM 660 N N . TYR A 1 80 ? -3.958 -7.026 -3.493 1.00 90.94 80 TYR A N 1
ATOM 661 C CA . TYR A 1 80 ? -3.740 -7.065 -2.051 1.00 90.94 80 TYR A CA 1
ATOM 662 C C . TYR A 1 80 ? -2.304 -6.687 -1.684 1.00 90.94 80 TYR A C 1
ATOM 664 O O . TYR A 1 80 ? -1.360 -6.969 -2.425 1.00 90.94 80 TYR A O 1
ATOM 672 N N . ILE A 1 81 ? -2.134 -6.076 -0.512 1.00 88.88 81 ILE A N 1
ATOM 673 C CA . ILE A 1 81 ? -0.833 -5.832 0.116 1.00 88.88 81 ILE A CA 1
ATOM 674 C C . ILE A 1 81 ? -0.823 -6.372 1.542 1.00 88.88 81 ILE A C 1
ATOM 676 O O . ILE A 1 81 ? -1.814 -6.298 2.262 1.00 88.88 81 ILE A O 1
ATOM 680 N N . VAL A 1 82 ? 0.328 -6.880 1.971 1.00 84.06 82 VAL A N 1
ATOM 681 C CA . VAL A 1 82 ? 0.555 -7.327 3.347 1.00 84.06 82 VAL A CA 1
ATOM 682 C C . VAL A 1 82 ? 1.708 -6.513 3.916 1.00 84.06 82 VAL A C 1
ATOM 684 O O . VAL A 1 82 ? 2.761 -6.400 3.288 1.00 84.06 82 VAL A O 1
ATOM 687 N N . ALA A 1 83 ? 1.516 -5.939 5.102 1.00 75.44 83 ALA A N 1
ATOM 688 C CA . ALA A 1 83 ? 2.615 -5.385 5.880 1.00 75.44 83 ALA A CA 1
ATOM 689 C C . ALA A 1 83 ? 2.980 -6.374 6.983 1.00 75.44 83 ALA A C 1
ATOM 691 O O . ALA A 1 83 ? 2.240 -6.547 7.950 1.00 75.44 83 ALA A O 1
ATOM 692 N N . GLU A 1 84 ? 4.132 -7.019 6.842 1.0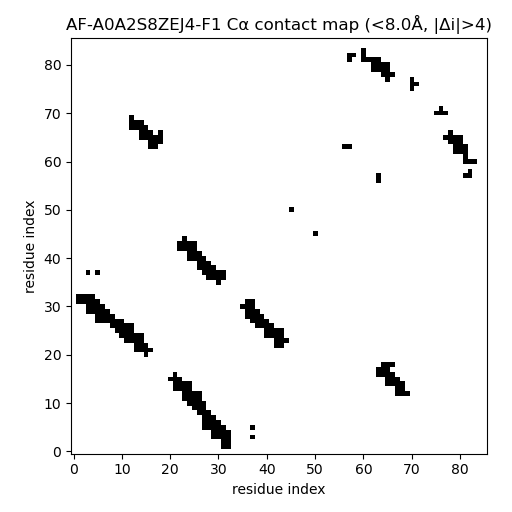0 67.62 84 GLU A N 1
ATOM 693 C CA . GLU A 1 84 ? 4.694 -7.855 7.896 1.00 67.62 84 GLU A CA 1
ATOM 694 C C . GLU A 1 84 ? 5.680 -7.032 8.727 1.00 67.62 84 GLU A C 1
ATOM 696 O O . GLU A 1 84 ? 6.544 -6.331 8.190 1.00 67.62 84 GLU A O 1
ATOM 701 N N . LYS A 1 85 ? 5.561 -7.108 10.056 1.00 62.22 85 LYS A N 1
ATOM 702 C CA . LYS A 1 85 ? 6.599 -6.589 10.951 1.00 62.22 85 LYS A CA 1
ATOM 703 C C . LYS A 1 85 ? 7.781 -7.554 10.900 1.00 62.22 85 LYS A C 1
ATOM 705 O O . LYS A 1 85 ? 7.647 -8.691 11.343 1.00 62.22 85 LYS A O 1
ATOM 710 N N . SER A 1 86 ? 8.896 -7.106 10.324 1.00 58.03 86 SER A N 1
ATOM 711 C CA . SER A 1 86 ? 10.192 -7.802 10.393 1.00 58.03 86 SER A CA 1
ATOM 712 C C . SER A 1 86 ? 10.891 -7.570 11.727 1.00 58.03 86 SER A C 1
ATOM 714 O O . SER A 1 86 ? 10.704 -6.472 12.301 1.00 58.03 86 SER A O 1
#

pLDDT: mean 84.0, std 10.85, range [47.53, 94.44]

Radius of gyration: 13.32 Å; Cα contacts (8 Å, |Δi|>4): 139; chains: 1; bounding box: 36×26×30 Å

Sequence (86 aa):
MREKIITRTNIQTHITLEDLYSYSVNLAVGLTQGNDFYLKIVYLDVKPEDLKQLDDLFKQTKELKIQCEFFEKEGYSIEYIVAEKS